Protein AF-A0A839NFP9-F1 (afdb_monomer_lite)

Sequence (180 aa):
MSKYKIWITIFINLMISALYFKQILYSGNLLPLLKTKEILLTPFLLFYTVLGIVTCLFLDKKIVKNQHITAVILLIVILGFLIFPVSFLHHRRGYELALPFLSTLVEPIKVKYLFGQSIKVLLQKNIVLMVISFCLLFFVSFFFNMDSTNYLYAYGGMYFLMLAILDYYFHQIKFSSQPH

Foldseek 3Di:
DDPVVLVVLLVVLLVQLVVLVVCLVVVDDDDPPDPQPVLLCLLVLLVLLLLLLVVVVLVPPPPDPPNDPVVVVSVVVNVVVLCVLVVLVVDPCSCVVSVSSVCSNCVNVCCCPVVVDDCPVVNVLSVVLSVVLVVLLVVLVPPPVDDPSSSSSNSSSSSSNVVSVSSVVVVVVVVVPDDD

Secondary structure (DSSP, 8-state):
--HHHHHHHHHHHHHHHHHHHHHHHT-SSS---S--GGGGGHHHHHHHHHHHHHHHHHTSTTS-SSTTHHHHHHHHHHHHHHHHHHHHTTSTTTHHHHHHHHHHHHHHHHHHHTT---HHHHHHHHHHHHHHHHHHHHHHHHHH---HHHHHHHHHHHHHHHHHHHHHHHHHHHHHTS--

Radius of gyration: 18.93 Å; chains: 1; bounding box: 48×38×58 Å

pLDDT: mean 75.69, std 10.08, range [41.75, 87.75]

Structure (mmCIF, N/CA/C/O backbone):
data_AF-A0A839NFP9-F1
#
_entry.id   AF-A0A839NFP9-F1
#
loop_
_atom_site.group_PDB
_atom_site.id
_atom_site.type_symbol
_atom_site.label_atom_id
_atom_site.label_alt_id
_atom_site.label_comp_id
_atom_site.label_asym_id
_atom_site.label_entity_id
_atom_site.label_seq_id
_atom_site.pdbx_PDB_ins_code
_atom_site.Cartn_x
_atom_site.Cartn_y
_atom_site.Cartn_z
_atom_site.occupancy
_atom_site.B_iso_or_equiv
_atom_site.auth_seq_id
_atom_site.auth_comp_id
_atom_site.auth_asym_id
_atom_site.auth_atom_id
_atom_site.pdbx_PDB_model_num
ATOM 1 N N . MET A 1 1 ? -22.649 -3.329 -1.249 1.00 56.62 1 MET A N 1
ATOM 2 C CA . MET A 1 1 ? -21.904 -3.106 -2.510 1.00 56.62 1 MET A CA 1
ATOM 3 C C . MET A 1 1 ? -22.381 -4.161 -3.499 1.00 56.62 1 MET A C 1
ATOM 5 O O . MET A 1 1 ? -22.465 -5.312 -3.101 1.00 56.62 1 MET A O 1
ATOM 9 N N . SER A 1 2 ? -22.805 -3.775 -4.707 1.00 67.50 2 SER A N 1
ATOM 10 C CA . SER A 1 2 ? -23.373 -4.707 -5.704 1.00 67.50 2 SER A CA 1
ATOM 11 C C . SER A 1 2 ? -22.313 -5.705 -6.198 1.00 67.50 2 SER A C 1
ATOM 13 O O . SER A 1 2 ? -21.174 -5.285 -6.411 1.00 67.50 2 SER A O 1
ATOM 15 N N . LYS A 1 3 ? -22.675 -6.987 -6.398 1.00 73.00 3 LYS A N 1
ATOM 16 C CA . LYS A 1 3 ? -21.776 -8.066 -6.880 1.00 73.00 3 LYS A CA 1
ATOM 17 C C . LYS A 1 3 ? -20.975 -7.639 -8.117 1.00 73.00 3 LYS A C 1
ATOM 19 O O . LYS A 1 3 ? -19.776 -7.885 -8.199 1.00 73.00 3 LYS A O 1
ATOM 24 N N . TYR A 1 4 ? -21.619 -6.914 -9.031 1.00 77.69 4 TYR A N 1
ATOM 25 C CA . TYR A 1 4 ? -21.002 -6.408 -10.259 1.00 77.69 4 TYR A CA 1
ATOM 26 C C . TYR A 1 4 ? -19.840 -5.445 -9.998 1.00 77.69 4 TYR A C 1
ATOM 28 O O . TYR A 1 4 ? -18.818 -5.528 -10.668 1.00 77.69 4 TYR A O 1
ATOM 36 N N . LYS A 1 5 ? -19.947 -4.571 -8.987 1.00 72.62 5 LYS A N 1
ATOM 37 C CA . LYS A 1 5 ? -18.885 -3.601 -8.669 1.00 72.62 5 LYS A CA 1
ATOM 38 C C . LYS A 1 5 ? -17.593 -4.295 -8.237 1.00 72.62 5 LYS A C 1
ATOM 40 O O . LYS A 1 5 ? -16.520 -3.803 -8.545 1.00 72.62 5 LYS A O 1
ATOM 45 N N . ILE A 1 6 ? -17.702 -5.433 -7.556 1.00 76.25 6 ILE A N 1
ATOM 46 C CA . ILE A 1 6 ? -16.550 -6.176 -7.033 1.00 76.25 6 ILE A CA 1
ATOM 47 C C . ILE A 1 6 ? -15.863 -6.964 -8.147 1.00 76.25 6 ILE A C 1
ATOM 49 O O . ILE A 1 6 ? -14.644 -6.909 -8.261 1.00 76.25 6 ILE A O 1
ATOM 53 N N . TRP A 1 7 ? -16.635 -7.611 -9.024 1.00 79.62 7 TRP A N 1
ATOM 54 C CA . TRP A 1 7 ? -16.084 -8.265 -10.214 1.00 79.62 7 TRP A CA 1
ATOM 55 C C . TRP A 1 7 ? -15.380 -7.287 -11.153 1.00 79.62 7 TRP A C 1
ATOM 57 O O . TRP A 1 7 ? -14.315 -7.609 -11.669 1.00 79.62 7 TRP A O 1
ATOM 67 N N . ILE A 1 8 ? -15.919 -6.074 -11.310 1.00 81.94 8 ILE A N 1
ATOM 68 C CA . ILE A 1 8 ? -15.250 -4.998 -12.051 1.00 81.94 8 ILE A CA 1
ATOM 69 C C . ILE A 1 8 ? -13.907 -4.648 -11.394 1.00 81.94 8 ILE A C 1
ATOM 71 O O . ILE A 1 8 ? -12.903 -4.560 -12.092 1.00 81.94 8 ILE A O 1
ATOM 75 N N . THR A 1 9 ? -13.849 -4.500 -10.065 1.00 79.69 9 THR A N 1
ATOM 76 C CA . THR A 1 9 ? -12.588 -4.230 -9.349 1.00 79.69 9 THR A CA 1
ATOM 77 C C . THR A 1 9 ? -11.563 -5.351 -9.532 1.00 79.69 9 THR A C 1
ATOM 79 O O . THR A 1 9 ? -10.415 -5.069 -9.864 1.00 79.69 9 THR A O 1
ATOM 82 N N . ILE A 1 10 ? -11.975 -6.615 -9.387 1.00 83.88 10 ILE A N 1
ATOM 83 C CA . ILE A 1 10 ? -11.105 -7.782 -9.607 1.00 83.88 10 ILE A CA 1
ATOM 84 C C . ILE A 1 10 ? -10.573 -7.783 -11.044 1.00 83.88 10 ILE A C 1
ATOM 86 O O . ILE A 1 10 ? -9.369 -7.918 -11.252 1.00 83.88 10 ILE A O 1
ATOM 90 N N . PHE A 1 11 ? -11.447 -7.583 -12.033 1.00 85.81 11 PHE A N 1
ATOM 91 C CA . PHE A 1 11 ? -11.063 -7.541 -13.442 1.00 85.81 11 PHE A CA 1
ATOM 92 C C . PHE A 1 11 ? -10.066 -6.414 -13.735 1.00 85.81 11 PHE A C 1
ATOM 94 O O . PHE A 1 11 ? -9.059 -6.646 -14.399 1.00 85.81 11 PHE A O 1
ATOM 101 N N . ILE A 1 12 ? -10.297 -5.213 -13.195 1.00 84.19 12 ILE A N 1
ATOM 102 C CA . ILE A 1 12 ? -9.371 -4.081 -13.328 1.00 84.19 12 ILE A CA 1
ATOM 103 C C . ILE A 1 12 ? -8.006 -4.425 -12.722 1.00 84.19 12 ILE A C 1
ATOM 105 O O . ILE A 1 12 ? -6.988 -4.214 -13.376 1.00 84.19 12 ILE A O 1
ATOM 109 N N . ASN A 1 13 ? -7.965 -5.002 -11.517 1.00 83.12 13 ASN A N 1
ATOM 110 C CA . ASN A 1 13 ? -6.709 -5.400 -10.875 1.00 83.12 13 ASN A CA 1
ATOM 111 C C . ASN A 1 13 ? -5.947 -6.446 -11.709 1.00 83.12 13 ASN A C 1
ATOM 113 O O . ASN A 1 13 ? -4.733 -6.332 -11.874 1.00 83.12 13 ASN A O 1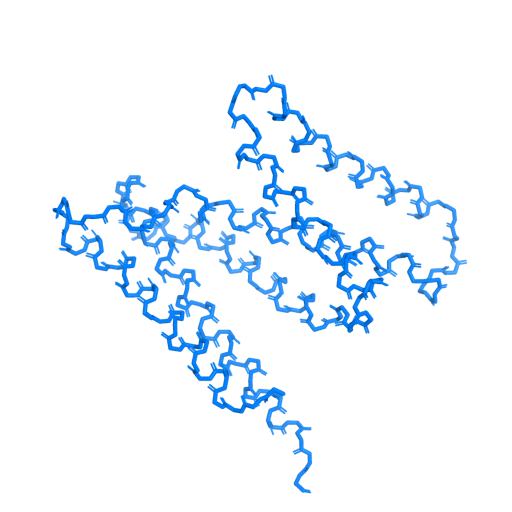
ATOM 117 N N . LEU A 1 14 ? -6.647 -7.422 -12.297 1.00 87.19 14 LEU A N 1
ATOM 118 C CA . LEU A 1 14 ? -6.043 -8.411 -13.196 1.00 87.19 14 LEU A CA 1
ATOM 119 C C . LEU A 1 14 ? -5.524 -7.778 -14.494 1.00 87.19 14 LEU A C 1
ATOM 121 O O . LEU A 1 14 ? -4.435 -8.125 -14.943 1.00 87.19 14 LEU A O 1
ATOM 125 N N . MET A 1 15 ? -6.253 -6.822 -15.075 1.00 84.31 15 MET A N 1
ATOM 126 C CA . MET A 1 15 ? -5.792 -6.072 -16.249 1.00 84.31 15 MET A CA 1
ATOM 127 C C . MET A 1 15 ? -4.537 -5.257 -15.943 1.00 84.31 15 MET A C 1
ATOM 129 O O . MET A 1 15 ? -3.584 -5.294 -16.717 1.00 84.31 15 MET A O 1
ATOM 133 N N . ILE A 1 16 ? -4.490 -4.578 -14.794 1.00 82.94 16 ILE A N 1
ATOM 134 C CA . ILE A 1 16 ? -3.298 -3.843 -14.358 1.00 82.94 16 ILE A CA 1
ATOM 135 C C . ILE A 1 16 ? -2.127 -4.812 -14.149 1.00 82.94 16 ILE A C 1
ATOM 137 O O . ILE A 1 16 ? -1.035 -4.562 -14.654 1.00 82.94 16 ILE A O 1
ATOM 141 N N . SER A 1 17 ? -2.350 -5.947 -13.480 1.00 86.50 17 SER A N 1
ATOM 142 C CA . SER A 1 17 ? -1.334 -6.992 -13.301 1.00 86.50 17 SER A CA 1
ATOM 143 C C . SER A 1 17 ? -0.784 -7.502 -14.643 1.00 86.50 17 SER A C 1
ATOM 145 O O . SER A 1 17 ? 0.431 -7.556 -14.839 1.00 86.50 17 SER A O 1
ATOM 147 N N . ALA A 1 18 ? -1.662 -7.778 -15.611 1.00 85.19 18 ALA A N 1
ATOM 148 C CA . ALA A 1 18 ? -1.272 -8.198 -16.954 1.00 85.19 18 ALA A CA 1
ATOM 149 C C . ALA A 1 18 ? -0.446 -7.127 -17.686 1.00 85.19 18 ALA A C 1
ATOM 151 O O . ALA A 1 18 ? 0.511 -7.468 -18.377 1.00 85.19 18 ALA A O 1
ATOM 152 N N . LEU A 1 19 ? -0.762 -5.838 -17.512 1.00 83.00 19 LEU A N 1
ATOM 153 C CA . LEU A 1 19 ? 0.037 -4.742 -18.073 1.00 83.00 19 LEU A CA 1
ATOM 154 C C . LEU A 1 19 ? 1.455 -4.704 -17.487 1.00 83.00 19 LEU A C 1
ATOM 156 O O . LEU A 1 19 ? 2.408 -4.498 -18.238 1.00 83.00 19 LEU A O 1
ATOM 160 N N . TYR A 1 20 ? 1.609 -4.947 -16.182 1.00 81.94 20 TYR A N 1
ATOM 161 C CA . TYR A 1 20 ? 2.921 -5.053 -15.537 1.00 81.94 20 TYR A CA 1
ATOM 162 C C . TYR A 1 20 ? 3.735 -6.234 -16.089 1.00 81.94 20 TYR A C 1
ATOM 164 O O . TYR A 1 20 ? 4.885 -6.049 -16.481 1.00 81.94 20 TYR A O 1
ATOM 172 N N . PHE A 1 21 ? 3.143 -7.427 -16.207 1.00 84.62 21 PHE A N 1
ATOM 173 C CA . PHE A 1 21 ? 3.845 -8.588 -16.774 1.00 84.62 21 PHE A CA 1
ATOM 174 C C . PHE A 1 21 ? 4.129 -8.449 -18.274 1.00 84.62 21 PHE A C 1
ATOM 176 O O . PHE A 1 21 ? 5.172 -8.899 -18.749 1.00 84.62 21 PHE A O 1
ATOM 183 N N . LYS A 1 22 ? 3.255 -7.769 -19.025 1.00 83.00 22 LYS A N 1
ATOM 184 C CA . LYS A 1 22 ? 3.484 -7.466 -20.442 1.00 83.00 22 LYS A CA 1
ATOM 185 C C . LYS A 1 22 ? 4.777 -6.670 -20.646 1.00 83.00 22 LYS A C 1
ATOM 187 O O . LYS A 1 22 ? 5.489 -6.947 -21.605 1.00 83.00 22 LYS A O 1
ATOM 192 N N . GLN A 1 23 ? 5.099 -5.729 -19.754 1.00 79.25 23 GLN A N 1
ATOM 193 C CA . GLN A 1 23 ? 6.337 -4.940 -19.845 1.00 79.25 23 GLN A CA 1
ATOM 194 C C . GLN A 1 23 ? 7.603 -5.793 -19.677 1.00 79.25 23 GLN A C 1
ATOM 196 O O . GLN A 1 23 ? 8.623 -5.483 -20.283 1.00 79.25 23 GLN A O 1
ATOM 201 N N . ILE A 1 24 ? 7.531 -6.896 -18.925 1.00 78.69 24 ILE A N 1
ATOM 202 C CA . ILE A 1 24 ? 8.643 -7.850 -18.790 1.00 78.69 24 ILE A CA 1
ATOM 203 C C . ILE A 1 24 ? 8.833 -8.641 -20.092 1.00 78.69 24 ILE A C 1
ATOM 205 O O . ILE A 1 24 ? 9.955 -8.832 -20.549 1.00 78.69 24 ILE A O 1
ATOM 209 N N . LEU A 1 25 ? 7.732 -9.093 -20.702 1.00 77.81 25 LEU A N 1
ATOM 210 C CA . LEU A 1 25 ? 7.763 -9.966 -21.882 1.00 77.81 25 LEU A CA 1
ATOM 211 C C . LEU A 1 25 ? 8.091 -9.227 -23.185 1.00 77.81 25 LEU A C 1
ATOM 213 O O . LEU A 1 25 ? 8.695 -9.807 -24.081 1.00 77.81 25 LEU A O 1
ATOM 217 N N . TYR A 1 26 ? 7.691 -7.961 -23.302 1.00 73.25 26 TYR A N 1
ATOM 218 C CA . TYR A 1 26 ? 7.797 -7.183 -24.540 1.00 73.25 26 TYR A CA 1
ATOM 219 C C . TYR A 1 26 ? 8.762 -6.001 -24.412 1.00 73.25 26 TYR A C 1
ATOM 221 O O . TYR A 1 26 ? 8.487 -4.958 -24.994 1.00 73.25 26 TYR A O 1
ATOM 229 N N . SER A 1 27 ? 9.859 -6.160 -23.652 1.00 59.34 27 SER A N 1
ATOM 230 C CA . SER A 1 27 ? 10.928 -5.168 -23.407 1.00 59.34 27 SER A CA 1
ATOM 231 C C . SER A 1 27 ? 11.290 -4.340 -24.653 1.00 59.34 27 SER A C 1
ATOM 233 O O . SER A 1 27 ? 12.187 -4.676 -25.425 1.00 59.34 27 SER A O 1
ATOM 235 N N . GLY A 1 28 ? 10.549 -3.260 -24.891 1.00 51.03 28 GLY A N 1
ATOM 236 C CA . GLY A 1 28 ? 10.582 -2.584 -26.179 1.00 51.03 28 GLY A CA 1
ATOM 237 C C . GLY A 1 28 ? 9.647 -1.392 -26.216 1.00 51.03 28 GLY A C 1
ATOM 238 O O . GLY A 1 28 ? 8.531 -1.511 -26.702 1.00 51.03 28 GLY A O 1
ATOM 239 N N . ASN A 1 29 ? 10.127 -0.253 -25.702 1.00 52.97 29 ASN A N 1
ATOM 240 C CA . ASN A 1 29 ? 9.753 1.140 -26.017 1.00 52.97 29 ASN A CA 1
ATOM 241 C C . ASN A 1 29 ? 8.266 1.555 -26.087 1.00 52.97 29 ASN A C 1
ATOM 243 O O . ASN A 1 29 ? 7.970 2.722 -26.344 1.00 52.97 29 ASN A O 1
ATOM 247 N N . LEU A 1 30 ? 7.315 0.668 -25.828 1.00 48.44 30 LEU A N 1
ATOM 248 C CA . LEU A 1 30 ? 5.895 0.925 -25.997 1.00 48.44 30 LEU A CA 1
ATOM 249 C C . LEU A 1 30 ? 5.303 1.347 -24.655 1.00 48.44 30 LEU A C 1
ATOM 251 O O . LEU A 1 30 ? 4.744 0.555 -23.900 1.00 48.44 30 LEU A O 1
ATOM 255 N N . LEU A 1 31 ? 5.440 2.656 -24.433 1.00 48.44 31 LEU A N 1
ATOM 256 C CA . LEU A 1 31 ? 4.730 3.490 -23.467 1.00 48.44 31 LEU A CA 1
ATOM 257 C C . LEU A 1 31 ? 5.028 3.198 -21.982 1.00 48.44 31 LEU A C 1
ATOM 259 O O . LEU A 1 31 ? 4.543 2.205 -21.433 1.00 48.44 31 LEU A O 1
ATOM 263 N N . PRO A 1 32 ? 5.701 4.123 -21.265 1.00 54.22 32 PRO A N 1
ATOM 264 C CA . PRO A 1 32 ? 5.743 4.120 -19.806 1.00 54.22 32 PRO A CA 1
ATOM 265 C C . PRO A 1 32 ? 4.377 4.576 -19.258 1.00 54.22 32 PRO A C 1
ATOM 267 O O . PRO A 1 32 ? 4.233 5.660 -18.703 1.00 54.22 32 PRO A O 1
ATOM 270 N N . LEU A 1 33 ? 3.339 3.761 -19.464 1.00 52.44 33 LEU A N 1
ATOM 271 C CA . LEU A 1 33 ? 1.980 4.001 -18.961 1.00 52.44 33 LEU A CA 1
ATOM 272 C C . LEU A 1 33 ? 1.899 3.862 -17.435 1.00 52.44 33 LEU A C 1
ATOM 274 O O . LEU A 1 33 ? 1.003 4.419 -16.808 1.00 52.44 33 LEU A O 1
ATOM 278 N N . LEU A 1 34 ? 2.828 3.117 -16.833 1.00 58.94 34 LEU A N 1
ATOM 279 C CA . LEU A 1 34 ? 2.842 2.819 -15.406 1.00 58.94 34 LEU A CA 1
ATOM 280 C C . LEU A 1 34 ? 3.904 3.682 -14.721 1.00 58.94 34 LEU A C 1
ATOM 282 O O . LEU A 1 34 ? 5.092 3.564 -15.019 1.00 58.94 34 LEU A O 1
ATOM 286 N N . LYS A 1 35 ? 3.488 4.552 -13.790 1.00 57.91 35 LYS A N 1
ATOM 287 C CA . LYS A 1 35 ? 4.417 5.254 -12.894 1.00 57.91 35 LYS A CA 1
ATOM 288 C C . LYS A 1 35 ? 5.048 4.232 -11.960 1.00 57.91 35 LYS A C 1
ATOM 290 O O . LYS A 1 35 ? 4.462 3.776 -10.986 1.00 57.91 35 LYS A O 1
ATOM 295 N N . THR A 1 36 ? 6.250 3.830 -12.326 1.00 61.66 36 THR A N 1
ATOM 296 C CA . THR A 1 36 ? 6.884 2.612 -11.848 1.00 61.66 36 THR A CA 1
ATOM 297 C C . THR A 1 36 ? 7.372 2.711 -10.409 1.00 61.66 36 THR A C 1
ATOM 299 O O . THR A 1 36 ? 7.140 1.806 -9.622 1.00 61.66 36 THR A O 1
ATOM 302 N N . LYS A 1 37 ? 8.011 3.812 -10.016 1.00 64.62 37 LYS A N 1
ATOM 303 C CA . LYS A 1 37 ? 8.719 3.891 -8.723 1.00 64.62 37 LYS A CA 1
ATOM 304 C C . LYS A 1 3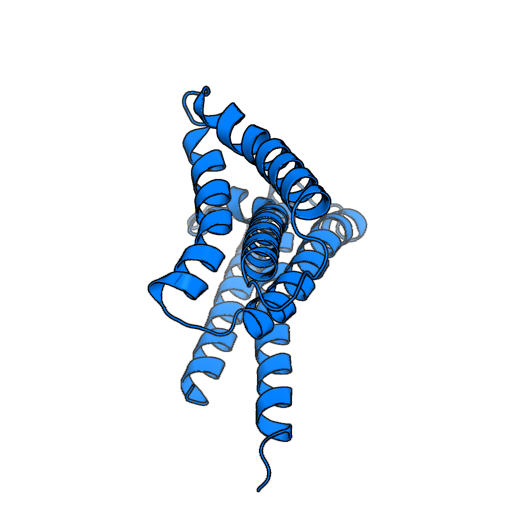7 ? 7.802 3.950 -7.499 1.00 64.62 37 LYS A C 1
ATOM 306 O O . LYS A 1 37 ? 8.192 3.498 -6.428 1.00 64.62 37 LYS A O 1
ATOM 311 N N . GLU A 1 38 ? 6.586 4.463 -7.661 1.00 68.31 38 GLU A N 1
ATOM 312 C CA . GLU A 1 38 ? 5.635 4.647 -6.559 1.00 68.31 38 GLU A CA 1
ATOM 313 C C . GLU A 1 38 ? 5.096 3.310 -6.023 1.00 68.31 38 GLU A C 1
ATOM 315 O O . GLU A 1 38 ? 4.774 3.208 -4.841 1.00 68.31 38 GLU A O 1
ATOM 320 N N . ILE A 1 39 ? 5.072 2.250 -6.843 1.00 74.75 39 ILE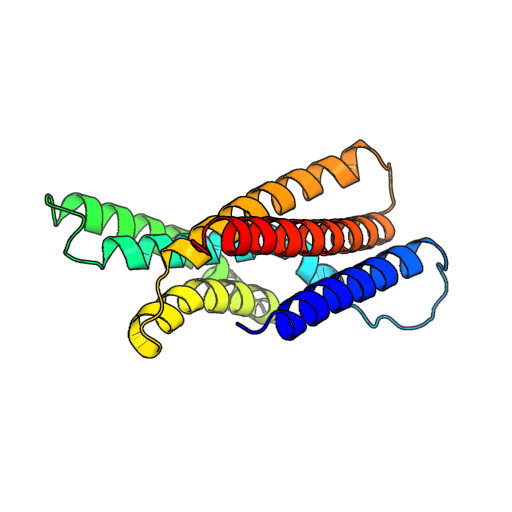 A N 1
ATOM 321 C CA . ILE A 1 39 ? 4.567 0.939 -6.407 1.00 74.75 39 ILE A CA 1
ATOM 322 C C . ILE A 1 39 ? 5.472 0.275 -5.366 1.00 74.75 39 ILE A C 1
ATOM 324 O O . ILE A 1 39 ? 4.999 -0.429 -4.483 1.00 74.75 39 ILE A O 1
ATOM 328 N N . LEU A 1 40 ? 6.775 0.559 -5.393 1.00 75.94 40 LEU A N 1
ATOM 329 C CA . LEU A 1 40 ? 7.702 0.067 -4.372 1.00 75.94 40 LEU A CA 1
ATOM 330 C C . LEU A 1 40 ? 7.502 0.769 -3.020 1.00 75.94 40 LEU A C 1
ATOM 332 O O . LEU A 1 40 ? 7.946 0.264 -1.991 1.00 75.94 40 LEU A O 1
ATOM 336 N N . LEU A 1 41 ? 6.806 1.912 -3.004 1.00 79.50 41 LEU A N 1
ATOM 337 C CA . LEU A 1 41 ? 6.439 2.623 -1.779 1.00 79.50 41 LEU A CA 1
ATOM 338 C C . LEU A 1 41 ? 5.146 2.085 -1.158 1.00 79.50 41 LEU A C 1
ATOM 340 O O . LEU A 1 41 ? 4.877 2.368 0.006 1.00 79.50 41 LEU A O 1
ATOM 344 N N . THR A 1 42 ? 4.363 1.281 -1.886 1.00 80.94 42 THR A N 1
ATOM 345 C CA . THR A 1 42 ? 3.098 0.701 -1.414 1.00 80.94 42 THR A CA 1
ATOM 346 C C . THR A 1 42 ? 3.154 0.056 -0.017 1.00 80.94 42 THR A C 1
ATOM 348 O O . THR A 1 42 ? 2.271 0.373 0.781 1.00 80.94 42 THR A O 1
ATOM 351 N N . PRO A 1 43 ? 4.157 -0.764 0.367 1.00 79.81 43 PRO A N 1
ATOM 352 C CA . PRO A 1 43 ? 4.205 -1.338 1.716 1.00 79.81 43 PRO A CA 1
ATOM 353 C C . PRO A 1 43 ? 4.325 -0.262 2.800 1.00 79.81 43 PRO A C 1
ATOM 355 O O . PRO A 1 43 ? 3.666 -0.342 3.837 1.00 79.81 43 PRO A O 1
ATOM 358 N N . PHE A 1 44 ? 5.104 0.787 2.537 1.00 80.69 44 PHE A N 1
ATOM 359 C CA . PHE A 1 44 ? 5.255 1.910 3.454 1.00 80.69 44 PHE A CA 1
ATOM 360 C C . PHE A 1 44 ? 3.982 2.767 3.492 1.00 80.69 44 PHE A C 1
ATOM 362 O O . PHE A 1 44 ? 3.541 3.166 4.561 1.00 8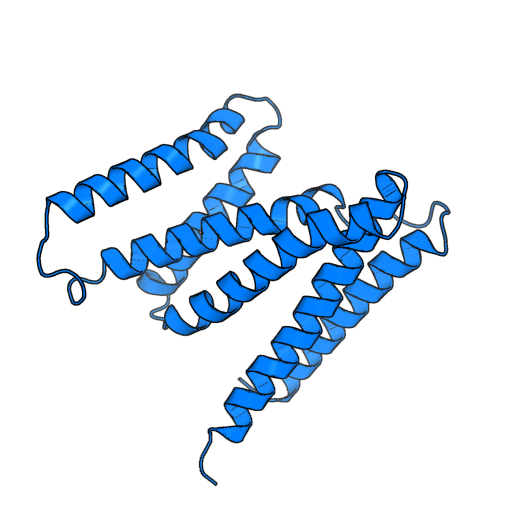0.69 44 PHE A O 1
ATOM 369 N N . LEU A 1 45 ? 3.331 3.008 2.355 1.00 83.56 45 LEU A N 1
ATOM 370 C CA . LEU A 1 45 ? 2.054 3.730 2.302 1.00 83.56 45 LEU A CA 1
ATOM 371 C C . LEU A 1 45 ? 0.944 2.998 3.076 1.00 83.56 45 LEU A C 1
ATOM 373 O O . LEU A 1 45 ? 0.176 3.612 3.823 1.00 83.56 45 LEU A O 1
ATOM 377 N N . LEU A 1 46 ? 0.894 1.669 2.966 1.00 83.50 46 LEU A N 1
ATOM 378 C CA . LEU A 1 46 ? -0.025 0.841 3.745 1.00 83.50 46 LEU A CA 1
ATOM 379 C C . LEU A 1 46 ? 0.299 0.899 5.242 1.00 83.50 46 LEU A C 1
ATOM 381 O O . LEU A 1 46 ? -0.626 0.995 6.047 1.00 83.50 46 LEU A O 1
ATOM 385 N N . PHE A 1 47 ? 1.580 0.938 5.620 1.00 84.44 47 PHE A N 1
ATOM 386 C CA . PHE A 1 47 ? 1.989 1.158 7.008 1.00 84.44 47 PHE A CA 1
ATOM 387 C C . PHE A 1 47 ? 1.478 2.497 7.562 1.00 84.44 47 PHE A C 1
ATOM 389 O O . PHE A 1 47 ? 0.879 2.518 8.637 1.00 84.44 47 PHE A O 1
ATOM 396 N N . TYR A 1 48 ? 1.621 3.601 6.820 1.00 83.06 48 TYR A N 1
ATOM 397 C CA . TYR A 1 48 ? 1.091 4.910 7.241 1.00 83.06 48 TYR A CA 1
ATOM 398 C C . TYR A 1 48 ? -0.438 4.906 7.344 1.00 83.06 48 TYR A C 1
ATOM 400 O O . TYR A 1 48 ? -1.000 5.489 8.273 1.00 83.06 48 TYR A O 1
ATOM 408 N N . THR A 1 49 ? -1.114 4.171 6.460 1.00 84.19 49 THR A N 1
ATOM 409 C CA . THR A 1 49 ? -2.565 3.969 6.553 1.00 84.19 49 THR A CA 1
ATOM 410 C C . THR A 1 49 ? -2.943 3.202 7.824 1.00 84.19 49 THR A C 1
ATOM 412 O O . THR A 1 49 ? -3.881 3.578 8.524 1.00 84.19 49 THR A O 1
ATOM 415 N N . VAL A 1 50 ? -2.211 2.138 8.173 1.00 83.69 50 VAL A N 1
ATOM 416 C CA . VAL A 1 50 ? -2.426 1.393 9.426 1.00 83.69 50 VAL A CA 1
ATOM 417 C C . VAL A 1 50 ? -2.170 2.290 10.634 1.00 83.69 50 VAL A C 1
ATOM 419 O O . VAL A 1 50 ? -2.968 2.280 11.569 1.00 83.69 50 VAL A O 1
ATOM 422 N N . LEU A 1 51 ? -1.126 3.119 10.598 1.00 84.06 51 LEU A N 1
ATOM 423 C CA . LEU A 1 51 ? -0.816 4.062 11.668 1.00 84.06 51 LEU A CA 1
ATOM 424 C C . LEU A 1 51 ? -1.964 5.060 11.885 1.00 84.06 51 LEU A C 1
ATOM 426 O O . LEU A 1 51 ? -2.423 5.214 13.015 1.00 84.06 51 LEU A O 1
ATOM 430 N N . GLY A 1 52 ? -2.523 5.629 10.811 1.00 81.06 52 GLY A N 1
ATOM 431 C CA . GLY A 1 52 ? -3.705 6.497 10.883 1.00 81.06 52 GLY A CA 1
ATOM 432 C C . GLY A 1 52 ? -4.955 5.790 11.426 1.00 81.06 52 GLY A C 1
ATOM 433 O O . GLY A 1 52 ? -5.725 6.372 12.197 1.00 81.06 52 GLY A O 1
ATOM 434 N N . ILE A 1 53 ? -5.155 4.509 11.089 1.00 81.00 53 ILE A N 1
ATOM 435 C CA . ILE A 1 53 ? -6.232 3.689 11.664 1.00 81.00 53 ILE A CA 1
ATOM 436 C C . ILE A 1 53 ? -6.024 3.483 13.168 1.00 81.00 53 ILE A C 1
ATOM 438 O O . ILE A 1 53 ? -6.974 3.621 13.941 1.00 81.00 53 ILE A O 1
ATOM 442 N N . VAL A 1 54 ? -4.803 3.155 13.590 1.00 78.56 54 VAL A N 1
ATOM 443 C CA . VAL A 1 54 ? -4.462 2.973 15.003 1.00 78.56 54 VAL A CA 1
ATOM 444 C C . VAL A 1 54 ? -4.747 4.266 15.766 1.00 78.56 54 VAL A C 1
ATOM 446 O O . VAL A 1 54 ? -5.484 4.228 16.751 1.00 78.56 54 VAL A O 1
ATOM 449 N N . THR A 1 55 ? -4.305 5.423 15.259 1.00 78.94 55 THR A N 1
ATOM 450 C CA . THR A 1 55 ? -4.640 6.741 15.824 1.00 78.94 55 THR A CA 1
ATOM 451 C C . THR A 1 55 ? -6.147 6.917 15.997 1.00 78.94 55 THR A C 1
ATOM 453 O O . THR A 1 55 ? -6.623 7.288 17.068 1.00 78.94 55 THR A O 1
ATOM 456 N N . CYS A 1 56 ? -6.923 6.587 14.966 1.00 76.81 56 CYS A N 1
ATOM 457 C CA . CYS A 1 56 ? -8.374 6.673 15.009 1.00 76.81 56 CYS A CA 1
ATOM 458 C C . CYS A 1 56 ? -9.016 5.764 16.065 1.00 76.81 56 CYS A C 1
ATOM 460 O O . CYS A 1 56 ? -10.009 6.154 16.679 1.00 76.81 56 CYS A O 1
ATOM 462 N N . LEU A 1 57 ? -8.513 4.541 16.244 1.00 75.31 57 LEU A N 1
ATOM 463 C CA . LEU A 1 57 ? -9.013 3.610 17.258 1.00 75.31 57 LEU A CA 1
ATOM 464 C C . LEU A 1 57 ? -8.719 4.117 18.672 1.00 75.31 57 LEU A C 1
ATOM 466 O O . LEU A 1 57 ? -9.583 4.016 19.535 1.00 75.31 57 LEU A O 1
ATOM 470 N N . PHE A 1 58 ? -7.550 4.717 18.890 1.00 72.06 58 PHE A N 1
ATOM 471 C CA . PHE A 1 58 ? -7.180 5.306 20.178 1.00 72.06 58 PHE A CA 1
ATOM 472 C C . PHE A 1 58 ? -7.974 6.568 20.527 1.00 72.06 58 PHE A C 1
ATOM 474 O O . PHE A 1 58 ? -8.325 6.767 21.687 1.00 72.06 58 PHE A O 1
ATOM 481 N N . LEU A 1 59 ? -8.304 7.402 19.537 1.00 71.62 59 LEU A N 1
ATOM 482 C CA . LEU A 1 59 ? -9.175 8.564 19.739 1.00 71.62 59 LEU A CA 1
ATOM 483 C C . LEU A 1 59 ? -10.635 8.172 20.040 1.00 71.62 59 LEU A C 1
ATOM 485 O O . LEU A 1 59 ? -11.423 9.005 20.494 1.00 71.62 59 LEU A O 1
ATOM 489 N N . ASP A 1 60 ? -11.020 6.916 19.793 1.00 69.25 60 ASP A N 1
ATOM 490 C CA . ASP A 1 60 ? -12.322 6.394 20.194 1.00 69.25 60 ASP A CA 1
ATOM 491 C C . ASP A 1 60 ? -12.338 6.149 21.710 1.00 69.25 60 ASP A C 1
ATOM 493 O O . ASP A 1 60 ? -11.834 5.144 22.217 1.00 69.25 60 ASP A O 1
ATOM 497 N N . LYS A 1 61 ? -12.935 7.090 22.449 1.00 57.06 61 LYS A N 1
ATOM 498 C CA . LYS A 1 61 ? -12.966 7.157 23.925 1.00 57.06 61 LYS A CA 1
ATOM 499 C C . LYS A 1 61 ? -13.449 5.877 24.635 1.00 57.06 61 LYS A C 1
ATOM 501 O O . LYS A 1 61 ? -13.304 5.772 25.848 1.00 57.06 61 LYS A O 1
ATOM 506 N N . LYS A 1 62 ? -14.023 4.907 23.916 1.00 55.78 62 LYS A N 1
ATOM 507 C CA . LYS A 1 62 ? -14.546 3.645 24.464 1.00 55.78 62 LYS A CA 1
ATOM 508 C C . LYS A 1 62 ? -13.484 2.573 24.752 1.00 55.78 62 LYS A C 1
ATOM 510 O O . LYS A 1 62 ? -13.802 1.627 25.465 1.00 55.78 62 LYS A O 1
ATOM 515 N N . ILE A 1 63 ? -12.263 2.677 24.216 1.00 55.59 63 ILE A N 1
ATOM 516 C CA . ILE A 1 63 ? -11.290 1.562 24.243 1.00 55.59 63 ILE A CA 1
ATOM 517 C C . ILE A 1 63 ? -10.249 1.674 25.375 1.00 55.59 63 ILE A C 1
ATOM 519 O O . ILE A 1 63 ? -9.707 0.655 25.797 1.00 55.59 63 ILE A O 1
ATOM 523 N N . VAL A 1 64 ? -9.982 2.861 25.934 1.00 54.50 64 VAL A N 1
ATOM 524 C CA . VAL A 1 64 ? -8.825 3.054 26.832 1.00 54.50 64 VAL A CA 1
ATOM 525 C C . VAL A 1 64 ? -9.244 3.625 28.188 1.00 54.50 64 VAL A C 1
ATOM 527 O O . VAL A 1 64 ? -9.508 4.815 28.333 1.00 54.50 64 VAL A O 1
ATOM 530 N N . LYS A 1 65 ? -9.275 2.756 29.208 1.00 54.81 65 LYS A N 1
ATOM 531 C CA . LYS A 1 65 ? -9.556 3.109 30.614 1.00 54.81 65 LYS A CA 1
ATOM 532 C C . LYS A 1 65 ? -8.408 3.862 31.317 1.00 54.81 65 LYS A C 1
ATOM 534 O O . LYS A 1 65 ? -8.631 4.369 32.407 1.00 54.81 65 LYS A O 1
ATOM 539 N N . ASN A 1 66 ? -7.214 3.959 30.718 1.00 58.44 66 ASN A N 1
ATOM 540 C CA . ASN A 1 66 ? -6.026 4.581 31.324 1.00 58.44 66 ASN A CA 1
ATOM 541 C C . ASN A 1 66 ? -5.489 5.714 30.419 1.00 58.44 66 ASN A C 1
ATOM 543 O O . ASN A 1 66 ? -4.724 5.480 29.487 1.00 58.44 66 ASN A O 1
ATOM 547 N N . GLN A 1 67 ? -5.997 6.934 30.617 1.00 65.88 67 GLN A N 1
ATOM 548 C CA . GLN A 1 67 ? -6.165 7.913 29.529 1.00 65.88 67 GLN A CA 1
ATOM 549 C C . GLN A 1 67 ? -4.949 8.784 29.173 1.00 65.88 67 GLN A C 1
ATOM 551 O O . GLN A 1 67 ? -4.907 9.295 28.057 1.00 65.88 67 GLN A O 1
ATOM 556 N N . HIS A 1 68 ? -3.958 8.963 30.052 1.00 67.50 68 HIS A N 1
ATOM 557 C CA . HIS A 1 68 ? -2.915 9.976 29.814 1.00 67.50 68 HIS A CA 1
ATOM 558 C C . HIS A 1 68 ? -1.600 9.402 29.280 1.00 67.50 68 HIS A C 1
ATOM 560 O O . HIS A 1 68 ? -1.129 9.833 28.233 1.00 67.50 68 HIS A O 1
ATOM 566 N N . ILE A 1 69 ? -1.027 8.392 29.938 1.00 73.06 69 ILE A N 1
ATOM 567 C CA . ILE A 1 69 ? 0.304 7.874 29.576 1.00 73.06 69 ILE A CA 1
ATOM 568 C C . ILE A 1 69 ? 0.280 7.196 28.199 1.00 73.06 69 ILE A C 1
ATOM 570 O O . ILE A 1 69 ? 1.117 7.484 27.350 1.00 73.06 69 ILE A O 1
ATOM 574 N N . THR A 1 70 ? -0.713 6.345 27.931 1.00 72.44 70 THR A N 1
ATOM 575 C CA . THR A 1 70 ? -0.834 5.646 26.641 1.00 72.44 70 THR A CA 1
ATOM 576 C C . THR A 1 70 ? -1.107 6.612 25.486 1.00 72.44 70 THR A C 1
ATOM 578 O O . THR A 1 70 ? -0.567 6.429 24.398 1.00 72.44 70 THR A O 1
ATOM 581 N N . ALA A 1 71 ? -1.895 7.667 25.722 1.00 72.44 71 ALA A N 1
ATOM 582 C CA . ALA A 1 71 ? -2.149 8.704 24.725 1.00 72.44 71 ALA A CA 1
ATOM 583 C C . ALA A 1 71 ? -0.882 9.516 24.417 1.00 72.44 71 ALA A C 1
ATOM 585 O O . ALA A 1 71 ? -0.603 9.781 23.252 1.00 72.44 71 ALA A O 1
ATOM 586 N N . VAL A 1 72 ? -0.089 9.852 25.440 1.00 75.12 72 VAL A N 1
ATOM 587 C CA . VAL A 1 72 ? 1.198 10.544 25.278 1.00 75.12 72 VAL A CA 1
ATOM 588 C C . VAL A 1 72 ? 2.197 9.675 24.514 1.00 75.12 72 VAL A C 1
ATOM 590 O O . VAL A 1 72 ? 2.798 10.154 23.558 1.00 75.12 72 VAL A O 1
ATOM 593 N N . ILE A 1 73 ? 2.329 8.391 24.864 1.00 78.75 73 ILE A N 1
ATOM 594 C CA . ILE A 1 73 ? 3.202 7.452 24.140 1.00 78.75 73 ILE A CA 1
ATOM 595 C C . ILE A 1 73 ? 2.784 7.361 22.670 1.00 78.75 73 ILE A C 1
ATOM 597 O O . ILE A 1 73 ? 3.625 7.467 21.783 1.00 78.75 73 ILE A O 1
ATOM 601 N N . LEU A 1 74 ? 1.486 7.216 22.395 1.00 77.19 74 LEU A N 1
ATOM 602 C CA . LEU A 1 74 ? 0.985 7.156 21.026 1.00 77.19 74 LEU A CA 1
ATOM 603 C C . LEU A 1 74 ? 1.252 8.458 20.260 1.00 77.19 74 LEU A C 1
ATOM 605 O O . LEU A 1 74 ? 1.656 8.406 19.102 1.00 77.19 74 LEU A O 1
ATOM 609 N N . LEU A 1 75 ? 1.052 9.615 20.894 1.00 78.06 75 LEU A N 1
ATOM 610 C CA . LEU A 1 75 ? 1.340 10.914 20.292 1.00 78.06 75 LEU A CA 1
ATOM 611 C C . LEU A 1 75 ? 2.825 11.027 19.924 1.00 78.06 75 LEU A C 1
ATOM 613 O O . LEU A 1 75 ? 3.141 11.436 18.812 1.00 78.06 75 LEU A O 1
ATOM 617 N N . ILE A 1 76 ? 3.724 10.606 20.819 1.00 83.25 76 ILE A N 1
ATOM 618 C CA . ILE A 1 76 ? 5.173 10.575 20.573 1.00 83.25 76 ILE A CA 1
ATOM 619 C C . ILE A 1 76 ? 5.500 9.649 19.399 1.00 83.25 76 ILE A C 1
ATOM 621 O O . ILE A 1 76 ? 6.274 10.028 18.525 1.00 83.25 76 ILE A O 1
ATOM 625 N N . VAL A 1 77 ? 4.886 8.465 19.337 1.00 80.69 77 VAL A N 1
ATOM 626 C CA . VAL A 1 77 ? 5.076 7.518 18.229 1.00 80.69 77 VAL A CA 1
ATOM 627 C C . VAL A 1 77 ? 4.608 8.129 16.905 1.00 80.69 77 VAL A C 1
ATOM 629 O O . VAL A 1 77 ? 5.356 8.115 15.932 1.00 80.69 77 VAL A O 1
ATOM 632 N N . ILE A 1 78 ? 3.409 8.719 16.863 1.00 80.94 78 ILE A N 1
ATOM 633 C CA . ILE A 1 78 ? 2.874 9.373 15.658 1.00 80.94 78 ILE A CA 1
ATOM 634 C C . ILE A 1 78 ? 3.781 10.528 15.222 1.00 80.94 78 ILE A C 1
ATOM 636 O O . ILE A 1 78 ? 4.105 10.628 14.041 1.00 80.94 78 ILE A O 1
ATOM 640 N N . LEU A 1 79 ? 4.221 11.373 16.160 1.00 82.56 79 LEU A N 1
ATOM 641 C CA . LEU A 1 79 ? 5.146 12.472 15.883 1.00 82.56 79 LEU A CA 1
ATOM 642 C C . LEU A 1 79 ? 6.482 11.954 15.341 1.00 82.56 79 LEU A C 1
ATOM 644 O O . LEU A 1 79 ? 6.969 12.473 14.342 1.00 82.56 79 LEU A O 1
ATOM 648 N N . GLY A 1 80 ? 7.030 10.892 15.936 1.00 82.94 80 GLY A N 1
ATOM 649 C CA . GLY A 1 80 ? 8.250 10.236 15.470 1.00 82.94 80 GLY A CA 1
ATOM 650 C C . GLY A 1 80 ? 8.137 9.751 14.025 1.00 82.94 80 GLY A C 1
ATOM 651 O O . GLY A 1 80 ? 9.014 10.024 13.208 1.00 82.94 80 GLY A O 1
ATOM 652 N N . PHE A 1 81 ? 7.024 9.101 13.676 1.00 83.75 81 PHE A N 1
ATOM 653 C CA . PHE A 1 81 ? 6.781 8.657 12.304 1.00 83.75 81 PHE A CA 1
ATOM 654 C C . PHE A 1 81 ? 6.484 9.817 11.343 1.00 83.75 81 PHE A C 1
ATOM 656 O O . PHE A 1 81 ? 6.874 9.743 10.186 1.00 83.75 81 PHE A O 1
ATOM 663 N N . LEU A 1 82 ? 5.870 10.913 11.797 1.00 83.44 82 LEU A N 1
ATOM 664 C CA . LEU A 1 82 ? 5.616 12.107 10.979 1.00 83.44 82 LEU A CA 1
ATOM 665 C C . LEU A 1 82 ? 6.885 12.882 10.601 1.00 83.44 82 LEU A C 1
ATOM 667 O O . LEU A 1 82 ? 6.911 13.516 9.545 1.00 83.44 82 LEU A O 1
ATOM 671 N N . ILE A 1 83 ? 7.943 12.819 11.413 1.00 85.06 83 ILE A N 1
ATOM 672 C CA . ILE A 1 83 ? 9.227 13.468 11.100 1.00 85.06 83 ILE A CA 1
ATOM 673 C C . ILE A 1 83 ? 9.800 12.936 9.783 1.00 85.06 83 ILE A C 1
ATOM 675 O O . ILE A 1 83 ? 10.359 13.705 9.001 1.00 85.06 83 ILE A O 1
ATOM 679 N N . PHE A 1 84 ? 9.615 11.644 9.496 1.00 83.88 84 PHE A N 1
ATOM 680 C CA . PHE A 1 84 ? 10.142 11.020 8.287 1.00 83.88 84 PHE A CA 1
ATOM 681 C C . PHE A 1 84 ? 9.620 11.682 6.994 1.00 83.88 84 PHE A C 1
ATOM 683 O O . PHE A 1 84 ? 10.438 12.260 6.279 1.00 83.88 84 PHE A O 1
ATOM 690 N N . PRO A 1 85 ? 8.309 11.708 6.675 1.00 83.19 85 PRO A N 1
ATOM 691 C CA . PRO A 1 85 ? 7.804 12.344 5.459 1.00 83.19 85 PRO A CA 1
ATOM 692 C C . PRO A 1 85 ? 8.030 13.860 5.457 1.00 83.19 85 PRO A C 1
ATOM 694 O O . PRO A 1 85 ? 8.293 14.431 4.401 1.00 83.19 85 PRO A O 1
ATOM 697 N N . VAL A 1 86 ? 7.987 14.518 6.622 1.00 84.75 86 VAL A N 1
ATOM 698 C CA . VAL A 1 86 ? 8.231 15.965 6.736 1.00 84.75 86 VAL A CA 1
ATOM 699 C C . VAL A 1 86 ? 9.682 16.320 6.409 1.00 84.75 86 VAL A C 1
ATOM 701 O O . VAL A 1 86 ? 9.934 17.364 5.806 1.00 84.75 86 VAL A O 1
ATOM 704 N N . SER A 1 87 ? 10.642 15.444 6.717 1.00 85.44 87 SER A N 1
ATOM 705 C CA . SER A 1 87 ? 12.047 15.685 6.375 1.00 85.44 87 SER A CA 1
ATOM 706 C C . SER A 1 87 ? 12.254 15.833 4.859 1.00 85.44 87 SER A C 1
ATOM 708 O O . SER A 1 87 ? 12.996 16.714 4.426 1.00 85.44 87 SER A O 1
ATOM 710 N N . PHE A 1 88 ? 11.497 15.095 4.036 1.00 83.44 88 PHE A N 1
ATOM 711 C CA . PHE A 1 88 ? 11.554 15.199 2.575 1.00 83.44 88 PHE A CA 1
ATOM 712 C C . PHE A 1 88 ? 11.001 16.520 2.020 1.00 83.44 88 PHE A C 1
ATOM 714 O O . PHE A 1 88 ? 11.398 16.910 0.924 1.00 83.44 88 PHE A O 1
ATOM 721 N N . LEU A 1 89 ? 10.155 17.260 2.747 1.00 83.56 89 LEU A N 1
ATOM 722 C CA . LEU A 1 89 ? 9.635 18.555 2.270 1.00 83.56 89 LEU A CA 1
ATOM 723 C C . LEU A 1 89 ? 10.736 19.608 2.064 1.00 83.56 89 LEU A C 1
ATOM 725 O O . LEU A 1 89 ? 10.547 20.546 1.294 1.00 83.56 89 LEU A O 1
ATOM 729 N N . HIS A 1 90 ? 11.899 19.428 2.692 1.00 81.75 90 HIS A N 1
ATOM 730 C CA . HIS A 1 90 ? 13.055 20.311 2.532 1.00 81.75 90 HIS A CA 1
ATOM 731 C C . HIS A 1 90 ? 13.794 20.095 1.197 1.00 81.75 90 HIS A C 1
ATOM 733 O O . HIS A 1 90 ? 14.586 20.939 0.781 1.00 81.75 90 HIS A O 1
ATOM 739 N N . HIS A 1 91 ? 13.537 18.987 0.490 1.00 82.62 91 HIS A N 1
ATOM 740 C CA . HIS A 1 91 ? 14.146 18.699 -0.807 1.00 82.62 91 HIS A CA 1
ATOM 741 C C . HIS A 1 91 ? 13.279 19.179 -1.980 1.00 82.62 91 HIS A C 1
ATOM 743 O O . HIS A 1 91 ? 12.069 18.968 -2.015 1.00 82.62 91 HIS A O 1
ATOM 749 N N . ARG A 1 92 ? 13.928 19.713 -3.027 1.00 75.12 92 ARG A N 1
ATOM 750 C CA . ARG A 1 92 ? 13.308 20.315 -4.233 1.00 75.12 92 ARG A CA 1
ATOM 751 C C . ARG A 1 92 ? 12.310 19.410 -4.985 1.00 75.12 92 ARG A C 1
ATOM 753 O O . ARG A 1 92 ? 11.495 19.916 -5.747 1.00 75.12 92 ARG A O 1
ATOM 760 N N . ARG A 1 93 ? 12.367 18.088 -4.781 1.00 77.00 93 ARG A N 1
ATOM 761 C CA . ARG A 1 93 ? 11.394 17.090 -5.281 1.00 77.00 93 ARG A CA 1
ATOM 762 C C . ARG A 1 93 ? 10.850 16.161 -4.194 1.00 77.00 93 ARG A C 1
ATOM 764 O O . ARG A 1 93 ? 10.125 15.222 -4.490 1.00 77.00 93 ARG A O 1
ATOM 771 N N . GLY A 1 94 ? 11.192 16.391 -2.928 1.00 75.00 94 GLY A N 1
ATOM 772 C CA . GLY A 1 94 ? 10.779 15.487 -1.859 1.00 75.00 94 GLY A CA 1
ATOM 773 C C . GLY A 1 94 ? 9.286 15.573 -1.539 1.00 75.00 94 GLY A C 1
ATOM 774 O O . GLY A 1 94 ? 8.750 14.640 -0.952 1.00 75.00 94 GLY A O 1
ATOM 775 N N . TYR A 1 95 ? 8.581 16.608 -2.016 1.00 77.69 95 TYR A N 1
ATOM 776 C CA . TYR A 1 95 ? 7.117 16.674 -1.969 1.00 77.69 95 TYR A CA 1
ATOM 777 C C . TYR A 1 95 ? 6.439 15.511 -2.719 1.00 77.69 95 TYR A C 1
ATOM 779 O O . TYR A 1 95 ? 5.392 15.047 -2.274 1.00 77.69 95 TYR A O 1
ATOM 787 N N . GLU A 1 96 ? 7.046 14.992 -3.797 1.00 76.88 96 GLU A N 1
ATOM 788 C CA . GLU A 1 96 ? 6.531 13.840 -4.559 1.00 76.88 96 GLU A CA 1
ATOM 789 C C . GLU A 1 96 ? 6.523 12.555 -3.715 1.00 76.88 96 GLU A C 1
ATOM 791 O O . GLU A 1 96 ? 5.686 11.682 -3.920 1.00 76.88 96 GLU A O 1
ATOM 796 N N . LEU A 1 97 ? 7.420 12.462 -2.726 1.00 76.12 97 LEU A N 1
ATOM 797 C CA . LEU A 1 97 ? 7.481 11.359 -1.766 1.00 76.12 97 LEU A CA 1
ATOM 798 C C . LEU A 1 97 ? 6.657 11.659 -0.509 1.00 76.12 97 LEU A C 1
ATOM 800 O O . LEU A 1 97 ? 5.915 10.801 -0.043 1.00 76.12 97 LEU A O 1
ATOM 804 N N . ALA A 1 98 ? 6.752 12.876 0.030 1.00 80.69 98 ALA A N 1
ATOM 805 C CA . ALA A 1 98 ? 6.103 13.265 1.280 1.00 80.69 98 ALA A CA 1
ATOM 806 C C . ALA A 1 98 ? 4.569 13.256 1.188 1.00 80.69 98 ALA A C 1
ATOM 808 O O . ALA A 1 98 ? 3.898 12.793 2.112 1.00 80.69 98 ALA A O 1
ATOM 809 N N . LEU A 1 99 ? 4.002 13.754 0.082 1.00 78.62 99 LEU A N 1
ATOM 810 C CA . LEU A 1 99 ? 2.552 13.889 -0.084 1.00 78.62 99 LEU A CA 1
ATOM 811 C C . LEU A 1 99 ? 1.811 12.539 -0.024 1.00 78.62 99 LEU A C 1
ATOM 813 O O . LEU A 1 99 ? 0.845 12.448 0.738 1.00 78.62 99 LEU A O 1
ATOM 817 N N . PRO A 1 100 ? 2.247 11.477 -0.732 1.00 81.19 100 PRO A N 1
ATOM 818 C CA . PRO A 1 100 ? 1.671 10.141 -0.581 1.00 81.19 100 PRO A CA 1
ATOM 819 C C . PRO A 1 100 ? 1.620 9.651 0.874 1.00 81.19 100 PRO A C 1
ATOM 821 O O . PRO A 1 100 ? 0.565 9.215 1.336 1.00 81.19 100 PRO A O 1
ATOM 824 N N . PHE A 1 101 ? 2.709 9.787 1.636 1.00 82.31 101 PHE A N 1
ATOM 825 C CA . PHE A 1 101 ? 2.756 9.362 3.043 1.00 82.31 101 PHE A CA 1
ATOM 826 C C . PHE A 1 101 ? 1.818 10.163 3.946 1.00 82.31 101 PHE A C 1
ATOM 828 O O . PHE A 1 101 ? 1.092 9.594 4.760 1.00 82.31 101 PHE A O 1
ATOM 835 N N . LEU A 1 102 ? 1.793 11.487 3.789 1.00 82.88 102 LEU A N 1
ATOM 836 C CA . LEU A 1 102 ? 0.910 12.344 4.578 1.00 82.88 102 LEU A CA 1
ATOM 837 C C . LEU A 1 102 ? -0.564 12.092 4.235 1.00 82.88 102 LEU A C 1
ATOM 839 O O . LEU A 1 102 ? -1.399 12.002 5.133 1.00 82.88 102 LEU A O 1
ATOM 843 N N . SER A 1 103 ? -0.891 11.924 2.950 1.00 80.81 103 SER A N 1
ATOM 844 C CA . SER A 1 103 ? -2.267 11.666 2.508 1.00 80.81 103 SER A CA 1
ATOM 845 C C . SER A 1 103 ? -2.814 10.342 3.051 1.00 80.81 103 SER A C 1
ATOM 847 O O . SER A 1 103 ? -3.910 10.314 3.610 1.00 80.81 103 SER A O 1
ATOM 849 N N . THR A 1 104 ? -2.018 9.272 2.983 1.00 82.81 104 THR A N 1
ATOM 850 C CA . THR A 1 104 ? -2.393 7.930 3.458 1.00 82.81 104 THR A CA 1
ATOM 851 C C . THR A 1 104 ? -2.548 7.858 4.976 1.00 82.81 104 THR A C 1
ATOM 853 O O . THR A 1 104 ? -3.424 7.149 5.467 1.00 82.81 104 THR A O 1
ATOM 856 N N . LEU A 1 105 ? -1.777 8.646 5.733 1.00 83.44 105 LEU A N 1
ATOM 857 C CA . LEU A 1 105 ? -1.953 8.804 7.180 1.00 83.44 105 LEU A CA 1
ATOM 858 C C . LEU A 1 105 ? -3.289 9.475 7.541 1.00 83.44 105 LEU A C 1
ATOM 860 O O . LEU A 1 105 ? -3.959 9.076 8.495 1.00 83.44 105 LEU A O 1
ATOM 864 N N . VAL A 1 106 ? -3.668 10.519 6.800 1.00 81.38 106 VAL A N 1
ATOM 865 C CA . VAL A 1 106 ? -4.879 11.310 7.073 1.00 81.38 106 VAL A CA 1
ATOM 866 C C . VAL A 1 106 ? -6.143 10.599 6.587 1.00 81.38 106 VAL A C 1
ATOM 868 O O . VAL A 1 106 ? -7.226 10.816 7.132 1.00 81.38 106 VAL A O 1
ATOM 871 N N . GLU A 1 107 ? -6.040 9.721 5.594 1.00 80.44 107 GLU A N 1
ATOM 872 C CA . GLU A 1 107 ? -7.188 9.067 4.968 1.00 80.44 107 GLU A CA 1
ATOM 873 C C . GLU A 1 107 ? -8.095 8.294 5.949 1.00 80.44 107 GLU A C 1
ATOM 875 O O . GLU A 1 107 ? -9.304 8.539 5.941 1.00 80.44 107 GLU A O 1
ATOM 880 N N . PRO A 1 108 ? -7.586 7.464 6.877 1.00 80.81 108 PRO A N 1
ATOM 881 C CA . PRO A 1 108 ? -8.409 6.848 7.920 1.00 80.81 108 PRO A CA 1
ATOM 882 C C . PRO A 1 108 ? -9.139 7.855 8.817 1.00 80.81 108 PRO A C 1
ATOM 884 O O . PRO A 1 108 ? -10.294 7.626 9.183 1.00 80.81 108 PRO A O 1
ATOM 887 N N . ILE A 1 109 ? -8.487 8.978 9.146 1.00 78.31 109 ILE A N 1
ATOM 888 C CA . ILE A 1 109 ? -9.059 10.057 9.966 1.00 78.31 109 ILE A CA 1
ATOM 889 C C . ILE A 1 109 ? -10.220 10.695 9.207 1.00 78.31 109 ILE A C 1
ATOM 891 O O . ILE A 1 109 ? -11.326 10.809 9.737 1.00 78.31 109 ILE A O 1
ATOM 895 N N . LYS A 1 110 ? -9.999 11.024 7.932 1.00 78.19 110 LYS A N 1
ATOM 896 C CA . LYS A 1 110 ? -11.027 11.522 7.018 1.00 78.19 110 LYS A CA 1
ATOM 897 C C . LYS A 1 110 ? -12.201 10.540 6.929 1.00 78.19 110 LYS A C 1
ATOM 899 O O . LYS A 1 110 ? -13.339 10.931 7.165 1.00 78.19 110 LYS A O 1
ATOM 904 N N . VAL A 1 111 ? -11.950 9.263 6.652 1.00 76.69 111 VAL A N 1
ATOM 905 C CA . VAL A 1 111 ? -12.990 8.227 6.501 1.00 76.69 111 VAL A CA 1
ATOM 906 C C . VAL A 1 111 ? -13.814 8.038 7.780 1.00 76.69 111 VAL A C 1
ATOM 908 O O . VAL A 1 111 ? -15.037 7.898 7.708 1.00 76.69 111 VAL A O 1
ATOM 911 N N . LYS A 1 112 ? -13.180 8.078 8.957 1.00 75.62 112 LYS A N 1
ATOM 912 C CA . LYS A 1 112 ? -13.886 7.939 10.235 1.00 75.62 112 LYS A CA 1
ATOM 913 C C . LYS A 1 112 ? -14.700 9.178 10.590 1.00 75.62 112 LYS A C 1
ATOM 915 O O . LYS A 1 112 ? -15.893 9.065 10.847 1.00 75.62 112 LYS A O 1
ATOM 920 N N . TYR A 1 113 ? -14.048 10.337 10.657 1.00 77.38 113 TYR A N 1
ATOM 921 C CA . TYR A 1 113 ? -14.636 11.539 11.249 1.00 77.38 113 TYR A CA 1
ATOM 922 C C . TYR A 1 113 ? -15.494 12.331 10.267 1.00 77.38 113 TYR A C 1
ATOM 924 O O . TYR A 1 113 ? -16.473 12.935 10.692 1.00 77.38 113 TYR A O 1
ATOM 932 N N . LEU A 1 114 ? -15.165 12.310 8.970 1.00 74.31 114 LEU A N 1
ATOM 933 C CA . LEU A 1 114 ? -15.931 13.034 7.951 1.00 74.31 114 LEU A CA 1
ATOM 934 C C . LEU A 1 114 ? -16.985 12.154 7.269 1.00 74.31 114 LEU A C 1
ATOM 936 O O . LEU A 1 114 ? -18.028 12.668 6.880 1.00 74.31 114 LEU A O 1
ATOM 940 N N . PHE A 1 115 ? -16.750 10.841 7.141 1.00 70.00 115 PHE A N 1
ATOM 941 C CA . PHE A 1 115 ? -17.657 9.932 6.415 1.00 70.00 115 PHE A CA 1
ATOM 942 C C . PHE A 1 115 ? -18.345 8.872 7.288 1.00 70.00 115 PHE A C 1
ATOM 944 O O . PHE A 1 115 ? -19.159 8.106 6.774 1.00 70.00 115 PHE A O 1
ATOM 951 N N . GLY A 1 116 ? -18.042 8.804 8.590 1.00 64.06 116 GLY A N 1
ATOM 952 C CA . GLY A 1 116 ? -18.749 7.942 9.546 1.00 64.06 116 GLY A CA 1
ATOM 953 C C . GLY A 1 116 ? -18.628 6.435 9.283 1.00 64.06 116 GLY A C 1
ATOM 954 O O . GLY A 1 116 ? -19.480 5.666 9.726 1.00 64.06 116 GLY A O 1
ATOM 955 N N . GLN A 1 117 ? -17.610 5.984 8.544 1.00 68.81 117 GLN A N 1
ATOM 956 C CA . GLN A 1 117 ? -17.474 4.574 8.163 1.00 68.81 117 GLN A CA 1
ATOM 957 C C . GLN A 1 117 ? -16.734 3.736 9.215 1.00 68.81 117 GLN A C 1
ATOM 959 O O . GLN A 1 117 ? -15.863 4.213 9.945 1.00 68.81 117 GLN A O 1
ATOM 964 N N . SER A 1 118 ? -17.041 2.433 9.264 1.00 69.0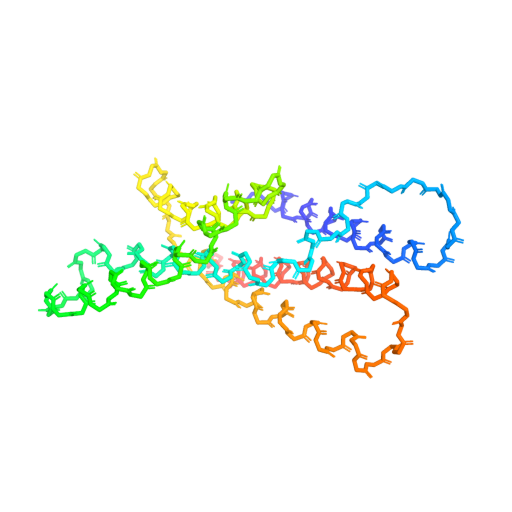0 118 SER A N 1
ATOM 965 C CA . SER A 1 118 ? -16.390 1.501 10.188 1.00 69.00 118 SER A CA 1
ATOM 966 C C . SER A 1 118 ? -14.947 1.197 9.763 1.00 69.00 118 SER A C 1
ATOM 968 O O . SER A 1 118 ? -14.711 0.533 8.753 1.00 69.00 118 SER A O 1
ATOM 970 N N . ILE A 1 119 ? -13.976 1.592 10.584 1.00 74.75 119 ILE A N 1
ATOM 971 C CA . ILE A 1 119 ? -12.547 1.434 10.269 1.00 74.75 119 ILE A CA 1
ATOM 972 C C . ILE A 1 119 ? -12.066 -0.026 10.353 1.00 74.75 119 ILE A C 1
ATOM 974 O O . ILE A 1 119 ? -11.073 -0.394 9.732 1.00 74.75 119 ILE A O 1
ATOM 978 N N . LYS A 1 120 ? -12.776 -0.895 11.087 1.00 71.94 120 LYS A N 1
ATOM 979 C CA . LYS A 1 120 ? -12.354 -2.292 11.313 1.00 71.94 120 LYS A CA 1
ATOM 980 C C . LYS A 1 120 ? -12.151 -3.086 10.016 1.00 71.94 120 LYS A C 1
ATOM 982 O O . LYS A 1 120 ? -11.198 -3.851 9.921 1.00 71.94 120 LYS A O 1
ATOM 987 N N . VAL A 1 121 ? -13.013 -2.883 9.018 1.00 66.88 121 VAL A N 1
ATOM 988 C CA . VAL A 1 121 ? -12.916 -3.576 7.720 1.00 66.88 121 VAL A CA 1
ATOM 989 C C . VAL A 1 121 ? -11.725 -3.058 6.906 1.00 66.88 121 VAL A C 1
ATOM 991 O O . VAL A 1 121 ? -11.017 -3.843 6.279 1.00 66.88 121 VAL A O 1
ATOM 994 N N . LEU A 1 122 ? -11.463 -1.747 6.970 1.00 69.31 122 LEU A N 1
ATOM 995 C CA . LEU A 1 122 ? -10.307 -1.120 6.326 1.00 69.31 122 LEU A CA 1
ATOM 996 C C . LEU A 1 122 ? -8.990 -1.640 6.930 1.00 69.31 122 LEU A C 1
ATOM 998 O O . LEU A 1 122 ? -8.048 -1.934 6.201 1.00 69.31 122 LEU A O 1
ATOM 1002 N N . LEU A 1 123 ? -8.956 -1.825 8.254 1.00 77.44 123 LEU A N 1
ATOM 1003 C CA . LEU A 1 123 ? -7.795 -2.340 8.981 1.00 77.44 123 LEU A CA 1
ATOM 1004 C C . LEU A 1 123 ? -7.413 -3.756 8.549 1.00 77.44 123 LEU A C 1
ATOM 1006 O O . LEU A 1 123 ? -6.253 -4.006 8.242 1.00 77.44 123 LEU A O 1
ATOM 1010 N N . GLN A 1 124 ? -8.383 -4.674 8.511 1.00 75.00 124 GLN A N 1
ATOM 1011 C CA . GLN A 1 124 ? -8.125 -6.075 8.167 1.00 75.00 124 GLN A CA 1
ATOM 1012 C C . GLN A 1 124 ? -7.542 -6.204 6.760 1.00 75.00 124 GLN A C 1
ATOM 1014 O O . GLN A 1 124 ? -6.519 -6.858 6.573 1.00 75.00 124 GLN A O 1
ATOM 1019 N N . LYS A 1 125 ? -8.152 -5.524 5.783 1.00 73.50 125 LYS A N 1
ATOM 1020 C CA . LYS A 1 125 ? -7.679 -5.539 4.398 1.00 73.50 125 LYS A CA 1
ATOM 1021 C C . LYS A 1 125 ? -6.272 -4.940 4.275 1.00 73.50 125 LYS A C 1
ATOM 1023 O O . LYS A 1 125 ? -5.405 -5.545 3.650 1.00 73.50 125 LYS A O 1
ATOM 1028 N N . ASN A 1 126 ? -6.031 -3.787 4.903 1.00 79.81 126 ASN A N 1
ATOM 1029 C CA . ASN A 1 126 ? -4.760 -3.072 4.777 1.00 79.81 126 ASN A CA 1
ATOM 1030 C C . ASN A 1 126 ? -3.602 -3.764 5.502 1.00 79.81 126 ASN A C 1
ATOM 1032 O O . ASN A 1 126 ? -2.493 -3.735 4.984 1.00 79.81 126 ASN A O 1
ATOM 1036 N N . ILE A 1 127 ? -3.837 -4.428 6.641 1.00 80.56 127 ILE A N 1
ATOM 1037 C CA . ILE A 1 127 ? -2.797 -5.229 7.311 1.00 80.56 127 ILE A CA 1
ATOM 1038 C C . ILE A 1 127 ? -2.370 -6.394 6.420 1.00 80.56 127 ILE A C 1
ATOM 1040 O O . ILE A 1 127 ? -1.175 -6.593 6.213 1.00 80.56 127 ILE A O 1
ATOM 1044 N N . VAL A 1 128 ? -3.327 -7.150 5.871 1.00 82.44 128 VAL A N 1
ATOM 1045 C CA . VAL A 1 128 ? -2.998 -8.307 5.026 1.00 82.44 128 VAL A CA 1
ATOM 1046 C C . VAL A 1 128 ? -2.264 -7.850 3.764 1.00 82.44 128 VAL A C 1
ATOM 1048 O O . VAL A 1 128 ? -1.228 -8.415 3.425 1.00 82.44 128 VAL A O 1
ATOM 1051 N N . LEU A 1 129 ? -2.730 -6.776 3.117 1.00 82.81 129 LEU A N 1
ATOM 1052 C CA . LEU A 1 129 ? -2.030 -6.195 1.970 1.00 82.81 129 LEU A CA 1
ATOM 1053 C C . LEU A 1 129 ? -0.639 -5.676 2.333 1.00 82.81 129 LEU A C 1
ATOM 1055 O O . LEU A 1 129 ? 0.282 -5.863 1.548 1.00 82.81 129 LEU A O 1
ATOM 1059 N N . MET A 1 130 ? -0.455 -5.065 3.504 1.00 84.88 130 MET A N 1
ATOM 1060 C CA . MET A 1 130 ? 0.852 -4.588 3.959 1.00 84.88 130 MET A CA 1
ATOM 1061 C C . MET A 1 130 ? 1.832 -5.755 4.097 1.00 84.88 130 MET A C 1
ATOM 1063 O O . MET A 1 130 ? 2.925 -5.695 3.541 1.00 84.88 130 MET A O 1
ATOM 1067 N N . VAL A 1 131 ? 1.423 -6.837 4.770 1.00 84.31 131 VAL A N 1
ATOM 1068 C CA . VAL A 1 131 ? 2.248 -8.045 4.933 1.00 84.31 131 VAL A CA 1
ATOM 1069 C C . VAL A 1 131 ? 2.602 -8.639 3.572 1.00 84.31 131 VAL A C 1
ATOM 1071 O O . VAL A 1 131 ? 3.779 -8.854 3.300 1.00 84.31 131 VAL A O 1
ATOM 1074 N N . ILE A 1 132 ? 1.618 -8.816 2.683 1.00 86.00 132 ILE A N 1
ATOM 1075 C CA . ILE A 1 132 ? 1.847 -9.295 1.311 1.00 86.00 132 ILE A CA 1
ATOM 1076 C C . ILE A 1 132 ? 2.846 -8.393 0.578 1.00 86.00 132 ILE A C 1
ATOM 1078 O O . ILE A 1 132 ? 3.787 -8.889 -0.034 1.00 86.00 132 ILE A O 1
ATOM 1082 N N . SER A 1 133 ? 2.682 -7.074 0.672 1.00 85.44 133 SER A N 1
ATOM 1083 C CA . SER A 1 133 ? 3.540 -6.093 -0.002 1.00 85.44 133 SER A CA 1
ATOM 1084 C C . SER A 1 133 ? 4.986 -6.156 0.489 1.00 85.44 133 SER A C 1
ATOM 1086 O O . SER A 1 133 ? 5.901 -6.043 -0.325 1.00 85.44 133 SER A O 1
ATOM 1088 N N . PHE A 1 134 ? 5.202 -6.359 1.795 1.00 84.94 134 PHE A N 1
ATOM 1089 C CA . PHE A 1 134 ? 6.531 -6.575 2.370 1.00 84.94 134 PHE A CA 1
ATOM 1090 C C . PHE A 1 134 ? 7.117 -7.921 1.946 1.00 84.94 134 PHE A C 1
ATOM 1092 O O . PHE A 1 134 ? 8.262 -7.967 1.511 1.00 84.94 134 PHE A O 1
ATOM 1099 N N . CYS A 1 135 ? 6.342 -9.006 2.001 1.00 86.12 135 CYS A N 1
ATOM 1100 C CA . CYS A 1 135 ? 6.792 -10.317 1.535 1.00 86.12 135 CYS A CA 1
ATOM 1101 C C . CYS A 1 135 ? 7.202 -10.279 0.058 1.00 86.12 135 CYS A C 1
ATOM 1103 O O . CYS A 1 135 ? 8.238 -10.833 -0.296 1.00 86.12 135 CYS A O 1
ATOM 1105 N N . LEU A 1 136 ? 6.445 -9.581 -0.794 1.00 85.44 136 LEU A N 1
ATOM 1106 C CA . LEU A 1 136 ? 6.754 -9.436 -2.216 1.00 85.44 136 LEU A CA 1
ATOM 1107 C C . LEU A 1 136 ? 8.077 -8.702 -2.472 1.00 85.44 136 LEU A C 1
ATOM 1109 O O . LEU A 1 136 ? 8.762 -9.053 -3.430 1.00 85.44 136 LEU A O 1
ATOM 1113 N N . LEU A 1 137 ? 8.477 -7.747 -1.618 1.00 82.12 137 LEU A N 1
ATOM 1114 C CA . LEU A 1 137 ? 9.765 -7.055 -1.776 1.00 82.12 137 LEU A CA 1
ATOM 1115 C C . LEU A 1 137 ? 10.940 -8.042 -1.723 1.00 82.12 137 LEU A C 1
ATOM 1117 O O . LEU A 1 137 ? 11.886 -7.908 -2.501 1.00 82.12 137 LEU A O 1
ATOM 1121 N N . PHE A 1 138 ? 10.855 -9.039 -0.838 1.00 79.38 138 PHE A N 1
ATOM 1122 C CA . PHE A 1 138 ? 11.882 -10.068 -0.660 1.00 79.38 138 PHE A CA 1
ATOM 1123 C C . PHE A 1 138 ? 11.683 -11.271 -1.586 1.00 79.38 138 PHE A C 1
ATOM 1125 O O . PHE A 1 138 ? 12.646 -11.849 -2.074 1.00 79.38 138 PHE A O 1
ATOM 1132 N N . PHE A 1 139 ? 10.437 -11.655 -1.860 1.00 80.88 139 PHE A N 1
ATOM 1133 C CA . PHE A 1 139 ? 10.137 -12.817 -2.693 1.00 80.88 139 PHE A CA 1
ATOM 1134 C C . PHE A 1 139 ? 10.555 -12.586 -4.149 1.00 80.88 139 PHE A C 1
ATOM 1136 O O . PHE A 1 139 ? 11.198 -13.437 -4.759 1.00 80.88 139 PHE A O 1
ATOM 1143 N N . VAL A 1 140 ? 10.248 -11.410 -4.706 1.00 76.81 140 VAL A N 1
ATOM 1144 C CA . VAL A 1 140 ? 10.600 -11.094 -6.098 1.00 76.81 140 VAL A CA 1
ATOM 1145 C C . VAL A 1 140 ? 12.119 -11.006 -6.278 1.00 76.81 140 VAL A C 1
ATOM 1147 O O . VAL A 1 140 ? 12.634 -11.436 -7.307 1.00 76.81 140 VAL A O 1
ATOM 1150 N N . SER A 1 141 ? 12.853 -10.512 -5.275 1.00 70.88 141 SER A N 1
ATOM 1151 C CA . SER A 1 141 ? 14.316 -10.425 -5.338 1.00 70.88 141 SER A CA 1
ATOM 1152 C C . SER A 1 141 ? 14.992 -11.783 -5.155 1.00 70.88 141 SER A C 1
ATOM 1154 O O . SER A 1 141 ? 15.968 -12.061 -5.845 1.00 70.88 141 SER A O 1
ATOM 1156 N N . PHE A 1 142 ? 14.463 -12.645 -4.281 1.00 69.19 142 PHE A N 1
ATOM 1157 C CA . PHE A 1 142 ? 15.064 -13.946 -3.981 1.00 69.19 142 PHE A CA 1
ATOM 1158 C C . PHE A 1 142 ? 14.907 -14.966 -5.117 1.00 69.19 142 PHE A C 1
ATOM 1160 O O . PHE A 1 142 ? 15.822 -15.741 -5.373 1.00 69.19 142 PHE A O 1
ATOM 1167 N N . PHE A 1 143 ? 13.763 -14.973 -5.809 1.00 64.88 143 PHE A N 1
ATOM 1168 C CA . PHE A 1 143 ? 13.445 -16.037 -6.770 1.00 64.88 143 PHE A CA 1
ATOM 1169 C C . PHE A 1 143 ? 13.809 -15.732 -8.221 1.00 64.88 143 PHE A C 1
ATOM 1171 O O . PHE A 1 143 ? 13.984 -16.667 -8.998 1.00 64.88 143 PHE A O 1
ATOM 1178 N N . PHE A 1 144 ? 13.904 -14.458 -8.608 1.00 65.88 144 PHE A N 1
ATOM 1179 C CA . PHE A 1 144 ? 13.917 -14.116 -10.031 1.00 65.88 144 PHE A CA 1
ATOM 1180 C C . PHE A 1 144 ? 15.228 -13.533 -10.568 1.00 65.88 144 PHE A C 1
ATOM 1182 O O . PHE A 1 144 ? 15.322 -13.385 -11.781 1.00 65.88 144 PHE A O 1
ATOM 1189 N N . ASN A 1 145 ? 16.235 -13.245 -9.728 1.00 66.69 145 ASN A N 1
ATOM 1190 C CA . ASN A 1 145 ? 17.526 -12.642 -10.124 1.00 66.69 145 ASN A CA 1
ATOM 1191 C C . ASN A 1 145 ? 17.391 -11.634 -11.291 1.00 66.69 145 ASN A C 1
ATOM 1193 O O . ASN A 1 145 ? 18.014 -11.779 -12.342 1.00 66.69 145 ASN A O 1
ATOM 1197 N N . MET A 1 146 ? 16.470 -10.677 -11.136 1.00 72.06 146 MET A N 1
ATOM 1198 C CA . MET A 1 146 ? 16.067 -9.744 -12.190 1.00 72.06 146 MET A CA 1
ATOM 1199 C C . MET A 1 146 ? 16.805 -8.415 -12.079 1.00 72.06 146 MET A C 1
ATOM 1201 O O . MET A 1 146 ? 17.031 -7.907 -10.980 1.00 72.06 146 MET A O 1
ATOM 1205 N N . ASP A 1 147 ? 17.051 -7.787 -13.227 1.00 78.69 147 ASP A N 1
ATOM 1206 C CA . ASP A 1 147 ? 17.488 -6.395 -13.288 1.00 78.69 147 ASP A CA 1
ATOM 1207 C C . ASP A 1 147 ? 16.481 -5.462 -12.604 1.00 78.69 147 ASP A C 1
ATOM 1209 O O . ASP A 1 147 ? 15.271 -5.705 -12.605 1.00 78.69 147 ASP A O 1
ATOM 1213 N N . SER A 1 148 ? 16.968 -4.330 -12.089 1.00 74.19 148 SER A N 1
ATOM 1214 C CA . SER A 1 148 ? 16.176 -3.352 -11.319 1.00 74.19 148 SER A CA 1
ATOM 1215 C C . SER A 1 148 ? 14.858 -2.916 -11.980 1.00 74.19 148 SER A C 1
ATOM 1217 O O . SER A 1 148 ? 13.875 -2.641 -11.291 1.00 74.19 148 SER A O 1
ATOM 1219 N N . THR A 1 149 ? 14.815 -2.872 -13.314 1.00 75.25 149 THR A N 1
ATOM 1220 C CA . THR A 1 149 ? 13.623 -2.460 -14.071 1.00 75.25 149 THR A CA 1
ATOM 1221 C C . THR A 1 149 ? 12.594 -3.593 -14.148 1.00 75.25 149 THR A C 1
ATOM 1223 O O . THR A 1 149 ? 11.411 -3.370 -13.895 1.00 75.25 149 THR A O 1
ATOM 1226 N N . ASN A 1 150 ? 13.044 -4.825 -14.401 1.00 77.88 150 ASN A N 1
ATOM 1227 C CA . ASN A 1 150 ? 12.185 -6.012 -14.438 1.00 77.88 150 ASN A CA 1
ATOM 1228 C C . ASN A 1 150 ? 11.685 -6.397 -13.045 1.00 77.88 150 ASN A C 1
ATOM 1230 O O . ASN A 1 150 ? 10.522 -6.765 -12.902 1.00 77.88 150 ASN A O 1
ATOM 1234 N N . TYR A 1 151 ? 12.518 -6.221 -12.014 1.00 81.38 151 TYR A N 1
ATOM 1235 C CA . TYR A 1 151 ? 12.130 -6.385 -10.612 1.00 81.38 151 TYR A CA 1
ATOM 1236 C C . TYR A 1 151 ? 10.899 -5.544 -10.273 1.00 81.38 151 TYR A C 1
ATOM 1238 O O . TYR A 1 151 ? 9.932 -6.029 -9.688 1.00 81.38 151 TYR A O 1
ATOM 1246 N N . LEU A 1 152 ? 10.916 -4.277 -10.681 1.00 79.56 152 LEU A N 1
ATOM 1247 C CA . LEU A 1 152 ? 9.834 -3.355 -10.397 1.00 79.56 152 LEU A CA 1
ATOM 1248 C C . LEU A 1 152 ? 8.536 -3.775 -11.095 1.00 79.56 152 LEU A C 1
ATOM 1250 O O . LEU A 1 152 ? 7.459 -3.709 -10.496 1.00 79.56 152 LEU A O 1
ATOM 1254 N N . TYR A 1 153 ? 8.630 -4.222 -12.348 1.00 80.88 153 TYR A N 1
ATOM 125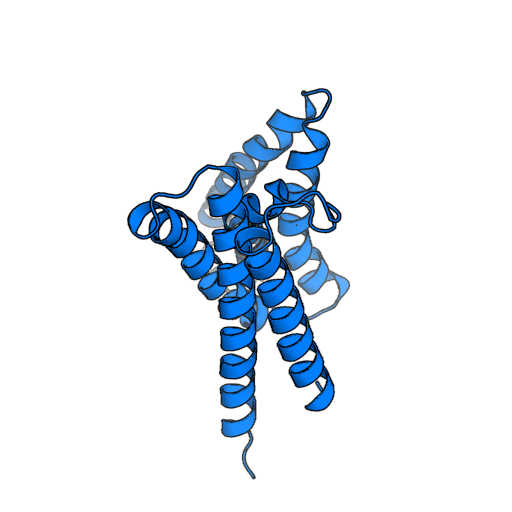5 C CA . TYR A 1 153 ? 7.462 -4.708 -13.070 1.00 80.88 153 TYR A CA 1
ATOM 1256 C C . TYR A 1 153 ? 6.916 -6.008 -12.475 1.00 80.88 153 TYR A C 1
ATOM 1258 O O . TYR A 1 153 ? 5.704 -6.140 -12.311 1.00 80.88 153 TYR A O 1
ATOM 1266 N N . ALA A 1 154 ? 7.796 -6.929 -12.079 1.00 82.69 154 ALA A N 1
ATOM 1267 C CA . ALA A 1 154 ? 7.419 -8.177 -11.427 1.00 82.69 154 ALA A CA 1
ATOM 1268 C C . ALA A 1 154 ? 6.742 -7.918 -10.075 1.00 82.69 154 ALA A C 1
ATOM 1270 O O . ALA A 1 154 ? 5.693 -8.496 -9.793 1.00 82.69 154 ALA A O 1
ATOM 1271 N N . TYR A 1 155 ? 7.279 -6.990 -9.277 1.00 85.56 155 TYR A N 1
ATOM 1272 C CA . TYR A 1 155 ? 6.664 -6.557 -8.027 1.00 85.56 155 TYR A CA 1
ATOM 1273 C C . TYR A 1 155 ? 5.254 -6.011 -8.254 1.00 85.56 155 TYR A C 1
ATOM 1275 O O . TYR A 1 155 ? 4.307 -6.467 -7.616 1.00 85.56 155 TYR A O 1
ATOM 1283 N N . GLY A 1 156 ? 5.095 -5.069 -9.190 1.00 82.69 156 GLY A N 1
ATOM 1284 C CA . GLY A 1 156 ? 3.795 -4.471 -9.480 1.00 82.69 156 GLY A CA 1
ATOM 1285 C C . GLY A 1 156 ? 2.772 -5.486 -9.989 1.00 82.69 156 GLY A C 1
ATOM 1286 O O . GLY A 1 156 ? 1.639 -5.520 -9.506 1.00 82.69 156 GLY A O 1
ATOM 1287 N N . GLY A 1 157 ? 3.187 -6.368 -10.900 1.00 84.44 157 GLY A N 1
ATOM 1288 C CA . GLY A 1 157 ? 2.347 -7.441 -11.428 1.00 84.44 157 GLY A CA 1
ATOM 1289 C C . GLY A 1 157 ? 1.859 -8.381 -10.330 1.00 84.44 157 GLY A C 1
ATOM 1290 O O . GLY A 1 157 ? 0.654 -8.624 -10.215 1.00 84.44 157 GLY A O 1
ATOM 1291 N N . MET A 1 158 ? 2.773 -8.843 -9.476 1.00 87.56 158 MET A N 1
ATOM 1292 C CA . MET A 1 158 ? 2.454 -9.725 -8.352 1.00 87.56 158 MET A CA 1
ATOM 1293 C C . MET A 1 158 ? 1.590 -9.034 -7.294 1.00 87.56 158 MET A C 1
ATOM 1295 O O . MET A 1 158 ? 0.659 -9.648 -6.775 1.00 87.56 158 MET A O 1
ATOM 1299 N N . TYR A 1 159 ? 1.837 -7.754 -7.004 1.00 87.75 159 TYR A N 1
ATOM 1300 C CA . TYR A 1 159 ? 1.033 -6.983 -6.058 1.00 87.75 159 TYR A CA 1
ATOM 1301 C C . TYR A 1 159 ? -0.434 -6.896 -6.501 1.00 87.75 159 TYR A C 1
ATOM 1303 O O . TYR A 1 159 ? -1.331 -7.243 -5.732 1.00 87.75 159 TYR A O 1
ATOM 1311 N N . PHE A 1 160 ? -0.695 -6.498 -7.750 1.00 84.88 160 PHE A N 1
ATOM 1312 C CA . PHE A 1 160 ? -2.067 -6.382 -8.258 1.00 84.88 160 PHE A CA 1
ATOM 1313 C C . PHE A 1 160 ? -2.764 -7.737 -8.425 1.00 84.88 160 PHE A C 1
ATOM 1315 O O . PHE A 1 160 ? -3.977 -7.828 -8.222 1.00 84.88 160 PHE A O 1
ATOM 1322 N N . LEU A 1 161 ? -2.011 -8.801 -8.722 1.00 87.50 161 LEU A N 1
ATOM 1323 C CA . LEU A 1 161 ? -2.533 -10.167 -8.722 1.00 87.50 161 LEU A CA 1
ATOM 1324 C C . LEU A 1 161 ? -3.002 -10.575 -7.317 1.00 87.50 161 LEU A C 1
ATOM 1326 O O . LEU A 1 161 ? -4.131 -11.034 -7.143 1.00 87.50 161 LEU A O 1
ATOM 1330 N N . MET A 1 162 ? -2.170 -10.341 -6.300 1.00 87.19 162 MET A N 1
ATOM 1331 C CA . MET A 1 162 ? -2.527 -10.622 -4.908 1.00 87.19 162 MET A CA 1
ATOM 1332 C C . MET A 1 162 ? -3.693 -9.756 -4.426 1.00 87.19 162 MET A C 1
ATOM 1334 O O . MET A 1 162 ? -4.570 -10.253 -3.722 1.00 87.19 162 MET A O 1
ATOM 1338 N N . LEU A 1 163 ? -3.757 -8.489 -4.845 1.00 85.12 163 LEU A N 1
ATOM 1339 C CA . LEU A 1 163 ? -4.881 -7.603 -4.550 1.00 85.12 163 LEU A CA 1
ATOM 1340 C C . LEU A 1 163 ? -6.198 -8.150 -5.123 1.00 85.12 163 LEU A C 1
ATOM 1342 O O . LEU A 1 163 ? -7.207 -8.160 -4.420 1.00 85.12 163 LEU A O 1
ATOM 1346 N N . ALA A 1 164 ? -6.188 -8.660 -6.359 1.00 83.06 164 ALA A N 1
ATOM 1347 C CA . ALA A 1 164 ? -7.354 -9.288 -6.980 1.00 83.06 164 ALA A CA 1
ATOM 1348 C C . ALA A 1 164 ? -7.809 -10.554 -6.229 1.00 83.06 164 ALA A C 1
ATOM 1350 O O . ALA A 1 164 ? -9.003 -10.720 -5.967 1.00 83.06 164 ALA A O 1
ATOM 1351 N N . ILE A 1 165 ? -6.866 -11.420 -5.837 1.00 85.50 165 ILE A N 1
ATOM 1352 C CA . ILE A 1 165 ? -7.145 -12.631 -5.042 1.00 85.50 165 ILE A CA 1
ATOM 1353 C C . ILE A 1 165 ? -7.750 -12.253 -3.686 1.00 85.50 165 ILE A C 1
ATOM 1355 O O . ILE A 1 165 ? -8.720 -12.861 -3.233 1.00 85.50 165 ILE A O 1
ATOM 1359 N N . LEU A 1 166 ? -7.206 -11.222 -3.046 1.00 84.62 166 LEU A N 1
ATOM 1360 C CA . LEU A 1 166 ? -7.662 -10.760 -1.745 1.00 84.62 166 LEU A CA 1
ATOM 1361 C C . LEU A 1 166 ? -9.061 -10.134 -1.824 1.00 84.62 166 LEU A C 1
ATOM 1363 O O . LEU A 1 166 ? -9.913 -10.431 -0.986 1.00 84.62 166 LEU A O 1
ATOM 1367 N N . ASP A 1 167 ? -9.337 -9.341 -2.861 1.00 79.94 167 ASP A N 1
ATOM 1368 C CA . ASP A 1 167 ? -10.678 -8.816 -3.138 1.00 79.94 167 ASP A CA 1
ATOM 1369 C C . ASP A 1 167 ? -11.699 -9.941 -3.352 1.00 79.94 167 ASP A C 1
ATOM 1371 O O . ASP A 1 167 ? -12.810 -9.876 -2.819 1.00 79.94 167 ASP A O 1
ATOM 1375 N N . TYR A 1 168 ? -11.313 -11.006 -4.059 1.00 81.81 168 TYR A N 1
ATOM 1376 C CA . TYR A 1 168 ? -12.143 -12.197 -4.226 1.00 81.81 168 TYR A CA 1
ATOM 1377 C C . TYR A 1 168 ? -12.397 -12.929 -2.898 1.00 81.81 168 TYR A C 1
ATOM 1379 O O . TYR A 1 168 ? -13.545 -13.253 -2.583 1.00 81.81 168 TYR A O 1
ATOM 1387 N N . TYR A 1 169 ? -11.357 -13.145 -2.088 1.00 81.44 169 TYR A N 1
ATOM 1388 C CA . TYR A 1 169 ? -11.453 -13.843 -0.804 1.00 81.44 169 TYR A CA 1
ATOM 1389 C C . TYR A 1 169 ? -12.370 -13.112 0.189 1.00 81.44 169 TYR A C 1
ATOM 1391 O O . TYR A 1 169 ? -13.329 -13.690 0.706 1.00 81.44 169 TYR A O 1
ATOM 1399 N N . PHE A 1 170 ? -12.146 -11.811 0.408 1.00 74.19 170 PHE A N 1
ATOM 1400 C CA . PHE A 1 170 ? -12.989 -11.011 1.306 1.00 74.19 170 PHE A CA 1
ATOM 1401 C C . PHE A 1 170 ? -14.434 -10.891 0.802 1.00 74.19 170 PHE A C 1
ATOM 1403 O O . PHE A 1 170 ? -15.367 -10.798 1.605 1.00 74.19 170 PHE A O 1
ATOM 1410 N N . HIS A 1 171 ? -14.645 -10.922 -0.516 1.00 74.75 171 HIS A N 1
ATOM 1411 C CA . HIS A 1 171 ? -15.981 -10.987 -1.095 1.00 74.75 171 HIS A CA 1
ATOM 1412 C C . HIS A 1 171 ? -16.683 -12.315 -0.788 1.00 74.75 171 HIS A C 1
ATOM 1414 O O . HIS A 1 171 ? -17.829 -12.294 -0.334 1.00 74.75 171 HIS A O 1
ATOM 1420 N N . GLN A 1 172 ? -16.012 -13.454 -0.981 1.00 74.25 172 GLN A N 1
ATOM 1421 C CA . GLN A 1 172 ? -16.590 -14.765 -0.678 1.00 74.25 172 GLN A CA 1
ATOM 1422 C C . GLN A 1 172 ? -16.972 -14.916 0.799 1.00 74.25 172 GLN A C 1
ATOM 1424 O O . GLN A 1 172 ? -18.066 -15.397 1.099 1.00 74.25 172 GLN A O 1
ATOM 1429 N N . ILE A 1 173 ? -16.127 -14.450 1.725 1.00 69.69 173 ILE A N 1
ATOM 1430 C CA . ILE A 1 173 ? -16.428 -14.480 3.168 1.00 69.69 173 ILE A CA 1
ATOM 1431 C C . ILE A 1 173 ? -17.688 -13.671 3.490 1.00 69.69 173 ILE A C 1
ATOM 1433 O O . ILE A 1 173 ? -18.525 -14.085 4.290 1.00 69.69 173 ILE A O 1
ATOM 1437 N N . LYS A 1 174 ? -17.863 -12.510 2.851 1.00 64.62 174 LYS A N 1
ATOM 1438 C CA . LYS A 1 174 ? -19.024 -11.645 3.092 1.00 64.62 174 LYS A CA 1
ATOM 1439 C C . LYS A 1 174 ? -20.328 -12.229 2.543 1.00 64.62 174 LYS A C 1
ATOM 1441 O O . LYS A 1 174 ? -21.385 -11.949 3.094 1.00 64.62 174 LYS A O 1
ATOM 1446 N N . PHE A 1 175 ? -20.259 -13.019 1.473 1.00 58.34 175 PHE A N 1
ATOM 1447 C CA . PHE A 1 175 ? -21.424 -13.697 0.899 1.00 58.34 175 PHE A CA 1
ATOM 1448 C C . PHE A 1 175 ? -21.804 -14.980 1.639 1.00 58.34 175 PHE A C 1
ATOM 1450 O O . PHE A 1 175 ? -22.987 -15.257 1.780 1.00 58.34 175 PHE A O 1
ATOM 1457 N N . SER A 1 176 ? -20.828 -15.728 2.151 1.00 57.41 176 SER A N 1
ATOM 1458 C CA . SER A 1 176 ? -21.067 -16.943 2.948 1.00 57.41 176 SER A CA 1
ATOM 1459 C C . SER A 1 176 ? -21.576 -16.661 4.368 1.00 57.41 176 SER A C 1
ATOM 1461 O O . SER A 1 176 ? -22.127 -17.549 5.007 1.00 57.41 176 SER A O 1
ATOM 1463 N N . SER A 1 177 ? -21.423 -15.428 4.859 1.00 54.06 177 SER A N 1
ATOM 1464 C CA . SER A 1 177 ? -21.877 -14.987 6.187 1.00 54.06 177 SER A CA 1
ATOM 1465 C C . SER A 1 177 ? -23.246 -14.292 6.196 1.00 54.06 177 SER A C 1
ATOM 1467 O O . SER A 1 177 ? -23.698 -13.864 7.258 1.00 54.06 177 SER A O 1
ATOM 1469 N N . GLN A 1 178 ? -23.926 -14.171 5.048 1.00 44.94 178 GLN A N 1
ATOM 1470 C CA . GLN A 1 178 ? -25.322 -13.728 5.010 1.00 44.94 178 GLN A CA 1
ATOM 1471 C C . GLN A 1 178 ? -26.242 -14.944 5.197 1.00 44.94 178 GLN A C 1
ATOM 1473 O O . GLN A 1 178 ? -26.180 -15.852 4.368 1.00 44.94 178 GLN A O 1
ATOM 1478 N N . PRO A 1 179 ? -27.073 -14.997 6.256 1.00 45.81 179 PRO A N 1
ATOM 1479 C CA . PRO A 1 179 ? -28.080 -16.042 6.376 1.00 45.81 179 PRO A CA 1
ATOM 1480 C C . PRO A 1 179 ? -29.071 -15.915 5.212 1.00 45.81 179 PRO A C 1
ATOM 1482 O O . PRO A 1 179 ? -29.502 -14.804 4.887 1.00 45.81 179 PRO A O 1
ATOM 1485 N N . HIS A 1 180 ? -29.348 -17.049 4.570 1.00 41.75 180 HIS A N 1
ATOM 1486 C CA . HIS A 1 180 ? -30.417 -17.202 3.585 1.00 41.75 180 HIS A CA 1
ATOM 1487 C C . HIS A 1 180 ? -31.790 -16.940 4.204 1.00 41.75 180 HIS A C 1
ATOM 1489 O O . HIS A 1 180 ? -31.980 -17.318 5.383 1.00 41.75 180 HIS A O 1
#